Protein AF-J3CID3-F1 (afdb_monomer_lite)

Radius of gyration: 15.88 Å; chains: 1; bounding box: 40×32×48 Å

pLDDT: mean 86.71, std 10.63, range [39.69, 96.75]

Secondary structure (DSSP, 8-state):
-PPPPPEEEEHHHHHHHHHTT--EEEEEEEEEETTEEEEEEEEEEEE--EES--B-TTT-EE-GGG-BTTB--SEEE--BPSSTTTT-SEEEETTTTEEEE-HHHHHHHTTSTT-----GGGG--

Structure (mmCIF, N/CA/C/O backbone):
data_AF-J3CID3-F1
#
_entry.id   AF-J3CID3-F1
#
loop_
_atom_site.group_PDB
_atom_site.id
_atom_site.type_symbol
_atom_site.label_atom_id
_atom_site.label_alt_id
_atom_site.label_comp_id
_atom_site.label_asym_id
_atom_site.label_entity_id
_atom_site.label_seq_id
_atom_site.pdbx_PDB_ins_code
_atom_site.Cartn_x
_atom_site.Cartn_y
_atom_site.Cartn_z
_atom_site.occupancy
_atom_site.B_iso_or_equiv
_atom_site.auth_seq_id
_atom_site.auth_comp_id
_atom_site.auth_asym_id
_atom_site.auth_atom_id
_atom_site.pdbx_PDB_model_num
ATOM 1 N N . MET A 1 1 ? 13.745 -17.068 3.808 1.00 45.53 1 MET A N 1
ATOM 2 C CA . MET A 1 1 ? 12.348 -16.758 3.449 1.00 45.53 1 MET A CA 1
ATOM 3 C C . MET A 1 1 ? 12.101 -15.340 3.941 1.00 45.53 1 MET A C 1
ATOM 5 O O . MET A 1 1 ? 12.079 -15.158 5.150 1.00 45.53 1 MET A O 1
ATOM 9 N N . MET A 1 2 ? 12.098 -14.332 3.060 1.00 52.50 2 MET A N 1
ATOM 10 C CA . MET A 1 2 ? 11.763 -12.965 3.483 1.00 52.50 2 MET A CA 1
ATOM 11 C C . MET A 1 2 ? 10.257 -12.901 3.706 1.00 52.50 2 MET A C 1
ATOM 13 O O . MET A 1 2 ? 9.480 -13.271 2.831 1.00 52.50 2 MET A O 1
ATOM 17 N N . THR A 1 3 ? 9.854 -12.502 4.904 1.00 59.88 3 THR A N 1
ATOM 18 C CA . THR A 1 3 ? 8.468 -12.153 5.200 1.00 59.88 3 THR A CA 1
ATOM 19 C C . THR A 1 3 ? 8.167 -10.819 4.536 1.00 59.88 3 THR A C 1
ATOM 21 O O . THR A 1 3 ? 8.862 -9.839 4.807 1.00 59.88 3 THR A O 1
ATOM 24 N N . VAL A 1 4 ? 7.143 -10.781 3.685 1.00 64.38 4 VAL A N 1
ATOM 25 C CA . VAL A 1 4 ? 6.569 -9.524 3.191 1.00 64.38 4 VAL A CA 1
ATOM 26 C C . VAL A 1 4 ? 6.181 -8.690 4.418 1.00 64.38 4 VAL A C 1
ATOM 28 O O . VAL A 1 4 ? 5.551 -9.234 5.331 1.00 64.38 4 VAL A O 1
ATOM 31 N N . PRO A 1 5 ? 6.609 -7.421 4.518 1.00 76.50 5 PRO A N 1
ATOM 32 C CA . PRO A 1 5 ? 6.288 -6.607 5.679 1.00 76.50 5 PRO A CA 1
ATOM 33 C C . PRO A 1 5 ? 4.781 -6.349 5.731 1.00 76.50 5 PRO A C 1
ATOM 35 O O . PRO A 1 5 ? 4.176 -5.975 4.727 1.00 76.50 5 PRO A O 1
ATOM 38 N N . PHE A 1 6 ? 4.193 -6.505 6.916 1.00 86.44 6 PHE A N 1
ATOM 39 C CA . PHE A 1 6 ? 2.842 -6.023 7.176 1.00 86.44 6 PHE A CA 1
ATOM 40 C C . PHE A 1 6 ? 2.893 -4.580 7.680 1.00 86.44 6 PHE A C 1
ATOM 42 O O . PHE A 1 6 ? 3.845 -4.165 8.348 1.00 86.44 6 PHE A O 1
ATOM 49 N N . TYR A 1 7 ? 1.842 -3.819 7.397 1.00 90.06 7 TYR A N 1
ATOM 50 C CA . TYR A 1 7 ? 1.719 -2.425 7.814 1.00 90.06 7 TYR A CA 1
ATOM 51 C C . TYR A 1 7 ? 0.602 -2.286 8.837 1.00 90.06 7 TYR A C 1
ATOM 53 O O . TYR A 1 7 ? -0.484 -2.819 8.649 1.00 90.06 7 TYR A O 1
ATOM 61 N N . VAL A 1 8 ? 0.836 -1.553 9.925 1.00 92.19 8 VAL A N 1
ATOM 62 C CA . VAL A 1 8 ? -0.245 -1.234 10.864 1.00 92.19 8 VAL A CA 1
ATOM 63 C C . VAL A 1 8 ? -1.028 -0.049 10.317 1.00 92.19 8 VAL A C 1
ATOM 65 O O . VAL A 1 8 ? -0.479 1.041 10.157 1.00 92.19 8 VAL A O 1
ATOM 68 N N . VAL A 1 9 ? -2.312 -0.255 10.048 1.00 93.38 9 VAL A N 1
ATOM 69 C CA . VAL A 1 9 ? -3.208 0.763 9.492 1.00 93.38 9 VAL A CA 1
ATOM 70 C C . VAL A 1 9 ? -4.460 0.920 10.347 1.00 93.38 9 VAL A C 1
ATOM 72 O O . VAL A 1 9 ? -4.858 0.009 11.073 1.00 93.38 9 VAL A O 1
ATOM 75 N N . SER A 1 10 ? -5.078 2.098 10.277 1.00 94.38 10 SER A N 1
ATOM 76 C CA . SER A 1 10 ? -6.352 2.357 10.954 1.00 94.38 10 SER A CA 1
ATOM 77 C C . SER A 1 10 ? -7.526 1.732 10.201 1.00 94.38 10 SER A C 1
ATOM 79 O O . SER A 1 10 ? -7.458 1.521 8.990 1.00 94.38 10 SER A O 1
ATOM 81 N N . ARG A 1 11 ? -8.647 1.536 10.895 1.00 94.69 11 ARG A N 1
ATOM 82 C CA . ARG A 1 11 ? -9.915 1.101 10.299 1.00 94.69 11 ARG A CA 1
ATOM 83 C C . ARG A 1 11 ? -10.339 1.939 9.088 1.00 94.69 11 ARG A C 1
ATOM 85 O O . ARG A 1 11 ? -10.688 1.380 8.057 1.00 94.69 11 ARG A O 1
ATOM 92 N N . ARG A 1 12 ? -10.241 3.271 9.180 1.00 94.62 12 ARG A N 1
ATOM 93 C CA . ARG A 1 12 ? -10.602 4.189 8.081 1.00 94.62 12 ARG A CA 1
ATOM 94 C C . ARG A 1 12 ? -9.748 3.982 6.830 1.00 94.62 12 ARG A C 1
ATOM 96 O O . ARG A 1 12 ? -10.228 4.179 5.722 1.00 94.62 12 ARG A O 1
ATOM 103 N N . PHE A 1 13 ? -8.485 3.598 7.011 1.00 95.94 13 PHE A N 1
ATOM 104 C CA . PHE A 1 13 ? -7.596 3.262 5.901 1.00 95.94 13 PHE A CA 1
ATOM 105 C C . PHE A 1 13 ? -8.049 1.960 5.226 1.00 95.94 13 PHE A C 1
ATOM 107 O O . PHE A 1 13 ? -8.127 1.899 4.006 1.00 95.94 13 PHE A O 1
ATOM 114 N N . VAL A 1 14 ? -8.410 0.941 6.016 1.00 95.50 14 VAL A N 1
ATOM 115 C CA . VAL A 1 14 ? -8.941 -0.337 5.508 1.00 95.50 14 VAL A CA 1
ATOM 116 C C . VAL A 1 14 ? -10.242 -0.140 4.734 1.00 95.50 14 VAL A C 1
ATOM 118 O O . VAL A 1 14 ? -10.382 -0.676 3.642 1.00 95.50 14 VAL A O 1
ATOM 121 N N . GLU A 1 15 ? -11.177 0.647 5.263 1.00 95.81 15 GLU A N 1
ATOM 122 C CA . GLU A 1 15 ? -12.463 0.923 4.605 1.00 95.81 15 GLU A CA 1
ATOM 123 C C . GLU A 1 15 ? -12.275 1.535 3.208 1.00 95.81 15 GLU A C 1
ATOM 125 O O . GLU A 1 15 ? -12.983 1.168 2.272 1.00 95.81 15 GLU A O 1
ATOM 130 N N . LEU A 1 16 ? -11.272 2.401 3.055 1.00 96.19 16 LEU A N 1
ATOM 131 C CA . LEU A 1 16 ? -10.907 3.011 1.780 1.00 96.19 16 LEU A CA 1
ATOM 132 C C . LEU A 1 16 ? -10.257 1.991 0.829 1.00 96.19 16 LEU A C 1
ATOM 134 O O . LEU A 1 16 ? -10.623 1.911 -0.339 1.00 96.19 16 LEU A O 1
ATOM 138 N N . LEU A 1 17 ? -9.358 1.133 1.316 1.00 96.75 17 LEU A N 1
ATOM 139 C CA . LEU A 1 17 ? -8.817 0.046 0.489 1.00 96.75 17 LEU A CA 1
ATOM 140 C C . LEU A 1 17 ? -9.920 -0.901 -0.014 1.00 96.75 17 LEU A C 1
ATOM 142 O O . LEU A 1 17 ? -9.914 -1.303 -1.179 1.00 96.75 17 LEU A O 1
ATOM 146 N N . VAL A 1 18 ? -10.898 -1.216 0.839 1.00 96.19 18 VAL A N 1
ATOM 147 C CA . VAL A 1 18 ? -12.054 -2.048 0.479 1.00 96.19 18 VAL A CA 1
ATOM 148 C C . VAL A 1 18 ? -12.925 -1.366 -0.579 1.00 96.19 18 VAL A C 1
ATOM 150 O O . VAL A 1 18 ? -13.332 -2.033 -1.528 1.00 96.19 18 VAL A O 1
ATOM 153 N N . SER A 1 19 ? -13.179 -0.054 -0.484 1.00 96.75 19 SER A N 1
ATOM 154 C CA . SER A 1 19 ? -13.982 0.661 -1.493 1.00 96.75 19 SER A CA 1
ATOM 155 C C . SER A 1 19 ? -13.322 0.703 -2.873 1.00 96.75 19 SER A C 1
ATOM 157 O O . SER A 1 19 ? -14.018 0.786 -3.883 1.00 96.75 19 SER A O 1
ATOM 159 N N . HIS A 1 20 ? -11.992 0.601 -2.921 1.00 96.62 20 HIS A N 1
ATOM 160 C CA . HIS A 1 20 ? -11.205 0.503 -4.155 1.00 96.62 20 HIS A CA 1
ATOM 161 C C . HIS A 1 20 ? -11.019 -0.937 -4.660 1.00 96.62 20 HIS A C 1
ATOM 163 O O . HIS A 1 20 ? -10.322 -1.145 -5.649 1.00 96.62 20 HIS A O 1
ATOM 169 N N . ASN A 1 21 ? -11.648 -1.936 -4.026 1.00 95.00 21 ASN A N 1
ATOM 170 C CA . ASN A 1 21 ? -11.471 -3.363 -4.333 1.00 95.00 21 ASN A CA 1
ATOM 171 C C . ASN A 1 21 ? -9.994 -3.800 -4.300 1.00 95.00 21 ASN A C 1
ATOM 173 O O . ASN A 1 21 ? -9.534 -4.553 -5.159 1.00 95.00 21 ASN A O 1
ATOM 177 N N . CYS A 1 22 ? -9.234 -3.300 -3.323 1.00 95.62 22 CYS A N 1
ATOM 178 C CA . CYS A 1 22 ? -7.836 -3.678 -3.155 1.00 95.62 22 CYS A CA 1
ATOM 179 C C . CYS A 1 22 ? -7.699 -5.142 -2.721 1.00 95.62 22 CYS A C 1
ATOM 181 O O . CYS A 1 22 ? -8.353 -5.571 -1.766 1.00 95.62 22 CYS A O 1
ATOM 183 N N . ASP A 1 23 ? -6.794 -5.873 -3.375 1.00 91.31 23 ASP A N 1
ATOM 184 C CA . ASP A 1 23 ? -6.449 -7.251 -3.018 1.00 91.31 23 ASP A CA 1
ATOM 185 C C . ASP A 1 23 ? -5.451 -7.274 -1.848 1.00 91.31 23 ASP A C 1
ATOM 187 O O . ASP A 1 23 ? -4.225 -7.246 -2.010 1.00 91.31 23 ASP A O 1
ATOM 191 N N . CYS A 1 24 ? -6.011 -7.236 -0.641 1.00 95.06 24 CYS A N 1
ATOM 192 C CA . CYS A 1 24 ? -5.282 -7.142 0.615 1.00 95.06 24 CYS A CA 1
ATOM 193 C C . CYS A 1 24 ? -5.883 -8.086 1.659 1.00 95.06 24 CYS A C 1
ATOM 195 O O . CYS A 1 24 ? -7.094 -8.309 1.700 1.00 95.06 24 CYS A O 1
ATOM 197 N N . GLU A 1 25 ? -5.044 -8.559 2.574 1.00 95.38 25 GLU A N 1
ATOM 198 C CA . GLU A 1 25 ? -5.479 -9.215 3.804 1.00 95.38 25 GLU A CA 1
ATOM 199 C C . GLU A 1 25 ? -5.405 -8.229 4.980 1.00 95.38 25 GLU A C 1
ATOM 201 O O . GLU A 1 25 ? -4.453 -7.453 5.116 1.00 95.38 25 GLU A O 1
ATOM 206 N N . TYR A 1 26 ? -6.426 -8.271 5.841 1.00 94.56 26 TYR A N 1
ATOM 207 C CA . TYR A 1 26 ? -6.574 -7.388 6.996 1.00 94.56 26 TYR A CA 1
ATOM 208 C C . TYR A 1 26 ? -6.714 -8.219 8.272 1.00 94.56 26 TYR A C 1
ATOM 210 O O . TYR A 1 26 ? -7.777 -8.770 8.560 1.00 94.56 26 TYR A O 1
ATOM 218 N N . LEU A 1 27 ? -5.648 -8.295 9.063 1.00 93.56 27 LEU A N 1
ATOM 219 C CA . LEU A 1 27 ? -5.653 -9.019 10.331 1.00 93.56 27 LEU A CA 1
ATOM 220 C C . LEU A 1 27 ? -5.972 -8.038 11.469 1.00 93.56 27 LEU A C 1
ATOM 222 O O . LEU A 1 27 ? -5.188 -7.113 11.697 1.00 93.56 27 LEU A O 1
ATOM 226 N N . PRO A 1 28 ? -7.104 -8.181 12.183 1.00 93.25 28 PRO A N 1
ATOM 227 C CA . PRO A 1 28 ? -7.465 -7.261 13.254 1.00 93.25 28 PRO A CA 1
ATOM 228 C C . PRO A 1 28 ? -6.452 -7.340 14.398 1.00 93.25 28 PRO A C 1
ATOM 230 O O . PRO A 1 28 ? -6.068 -8.426 14.834 1.00 93.25 28 PRO A O 1
ATOM 233 N N . LEU A 1 29 ? -6.038 -6.178 14.898 1.00 90.88 29 LEU A N 1
ATOM 234 C CA . LEU A 1 29 ? -5.092 -6.057 16.000 1.00 90.88 29 LEU A CA 1
ATOM 235 C C . LEU A 1 29 ? -5.785 -5.524 17.251 1.00 90.88 29 LEU A C 1
ATOM 237 O O . LEU A 1 29 ? -6.604 -4.605 17.196 1.00 90.88 29 LEU A O 1
ATOM 241 N N . GLU A 1 30 ? -5.383 -6.050 18.405 1.00 91.94 30 GLU A N 1
ATOM 242 C CA . GLU A 1 30 ? -5.676 -5.425 19.688 1.00 91.94 30 GLU A CA 1
ATOM 243 C C . GLU A 1 30 ? -4.573 -4.411 20.010 1.00 91.94 30 GLU A C 1
ATOM 245 O O . GLU A 1 30 ? -3.467 -4.766 20.421 1.00 91.94 30 GLU A O 1
ATOM 250 N N . ALA A 1 31 ? -4.859 -3.127 19.795 1.00 86.00 31 ALA A N 1
ATOM 251 C CA . ALA A 1 31 ? -3.924 -2.054 20.109 1.00 86.00 31 ALA A CA 1
ATOM 252 C C . ALA A 1 31 ? -4.200 -1.490 21.508 1.00 86.00 31 ALA A C 1
ATOM 254 O O . ALA A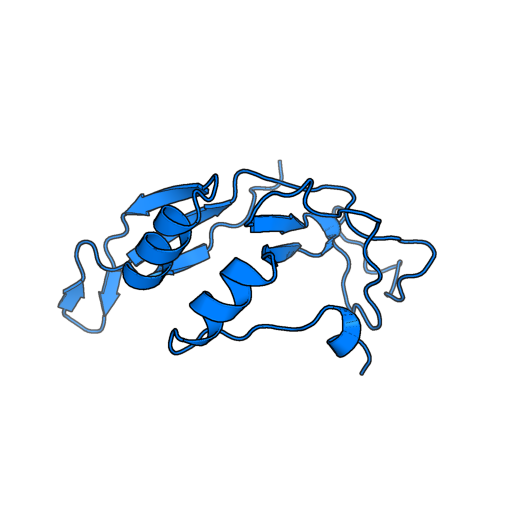 1 31 ? -5.328 -1.119 21.831 1.00 86.00 31 ALA A O 1
ATOM 255 N N . THR A 1 32 ? -3.159 -1.353 22.331 1.00 89.12 32 THR A N 1
ATOM 256 C CA . THR A 1 32 ? -3.251 -0.647 23.616 1.00 89.12 32 THR A CA 1
ATOM 257 C C . THR A 1 32 ? -2.561 0.705 23.513 1.00 89.12 32 THR A C 1
ATOM 259 O O . THR A 1 32 ? -1.359 0.780 23.266 1.00 89.12 32 THR A O 1
ATOM 262 N N . TYR A 1 33 ? -3.303 1.787 23.759 1.00 84.81 33 TYR A N 1
ATOM 263 C CA . TYR A 1 33 ? -2.746 3.134 23.850 1.00 84.81 33 TYR A CA 1
ATOM 264 C C . TYR A 1 33 ? -2.873 3.673 25.274 1.00 84.81 33 TYR A C 1
ATOM 266 O O . TYR A 1 33 ? -3.973 3.890 25.796 1.00 84.81 33 TYR A O 1
ATOM 274 N N . LYS A 1 34 ? -1.723 3.913 25.913 1.00 88.56 34 LYS A N 1
ATOM 275 C CA . LYS A 1 34 ? -1.596 4.272 27.335 1.00 88.56 34 LYS A CA 1
ATOM 276 C C . LYS A 1 34 ? -2.231 3.214 28.249 1.00 88.56 34 LYS A C 1
ATOM 278 O O . LYS A 1 34 ? -1.543 2.311 28.700 1.00 88.56 34 LYS A O 1
ATOM 283 N N . ARG A 1 35 ? -3.528 3.336 28.542 1.00 91.38 35 ARG A N 1
ATOM 284 C CA . ARG A 1 35 ? -4.308 2.420 29.401 1.00 91.38 35 ARG A CA 1
ATOM 285 C C . ARG A 1 35 ? -5.673 2.063 28.801 1.00 91.38 35 ARG A C 1
ATOM 287 O O . ARG A 1 35 ? -6.547 1.588 29.515 1.00 91.38 35 ARG A O 1
ATOM 294 N N . LYS A 1 36 ? -5.887 2.365 27.518 1.00 89.50 36 LYS A N 1
ATOM 295 C CA . LYS A 1 36 ? -7.121 2.052 26.795 1.00 89.50 36 LYS A CA 1
ATOM 296 C C . LYS A 1 36 ? -6.821 1.021 25.718 1.00 89.50 36 LYS A C 1
ATOM 298 O O . LYS A 1 36 ? -5.883 1.211 24.945 1.00 89.50 36 LYS A O 1
ATOM 303 N N . VAL A 1 37 ? -7.631 -0.030 25.679 1.00 88.19 37 VAL A N 1
ATOM 304 C CA . VAL A 1 37 ? -7.643 -1.004 24.587 1.00 88.19 37 VAL A CA 1
ATOM 305 C C . VAL A 1 37 ? -8.531 -0.452 23.473 1.00 88.19 37 VAL A C 1
ATOM 307 O O . VAL A 1 37 ? -9.642 0.009 23.735 1.00 88.19 37 VAL A O 1
ATOM 310 N N . LEU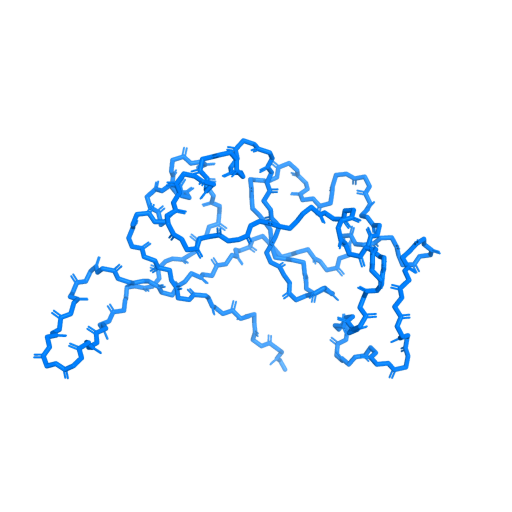 A 1 38 ? -8.018 -0.450 22.248 1.00 85.75 38 LEU A N 1
ATOM 311 C CA . LEU A 1 38 ? -8.676 0.056 21.046 1.00 85.75 38 LEU A CA 1
ATOM 312 C C . LEU A 1 38 ? -9.037 -1.138 20.154 1.00 85.75 38 LEU A C 1
ATOM 314 O O . LEU A 1 38 ? -8.311 -1.483 19.223 1.00 85.75 38 LEU A O 1
ATOM 318 N N . LEU A 1 39 ? -10.138 -1.809 20.496 1.00 86.56 39 LEU A N 1
ATOM 319 C CA . LEU A 1 39 ? -10.617 -2.996 19.785 1.00 86.56 39 LEU A CA 1
ATOM 320 C C . LEU A 1 39 ? -11.191 -2.621 18.416 1.00 86.56 39 LEU A C 1
ATOM 322 O O . LEU A 1 39 ? -12.084 -1.784 18.331 1.00 86.56 39 LEU A O 1
ATOM 326 N N . GLY A 1 40 ? -10.711 -3.278 17.357 1.00 86.50 40 GLY A N 1
ATOM 327 C CA . GLY A 1 40 ? -11.238 -3.109 15.996 1.00 86.50 40 GLY A CA 1
ATOM 328 C C . GLY A 1 40 ? -10.842 -1.801 15.303 1.00 86.50 40 GLY A C 1
ATOM 329 O O . GLY A 1 40 ? -11.385 -1.483 14.248 1.00 86.50 40 GLY A O 1
ATOM 330 N N . GLU A 1 41 ? -9.904 -1.046 15.880 1.00 92.00 41 GLU A N 1
ATOM 331 C CA . GLU A 1 41 ? -9.454 0.242 15.338 1.00 92.00 41 GLU A CA 1
ATOM 332 C C . GLU A 1 41 ? -8.211 0.120 14.447 1.00 92.00 41 GLU A C 1
ATOM 334 O O . GLU A 1 41 ? -7.966 0.990 13.610 1.00 92.00 41 GLU A O 1
ATOM 339 N N . PHE A 1 42 ? -7.431 -0.954 14.609 1.00 94.31 42 PHE A N 1
ATOM 340 C CA . PHE A 1 42 ? -6.168 -1.163 13.905 1.00 94.31 42 PHE A CA 1
ATOM 341 C C . PHE A 1 42 ? -6.076 -2.559 13.305 1.00 94.31 42 PHE A C 1
ATOM 343 O O . PHE A 1 42 ? -6.577 -3.532 13.868 1.00 94.31 42 PHE A O 1
ATOM 350 N N . PHE A 1 43 ? -5.396 -2.641 12.167 1.00 95.06 43 PHE A N 1
ATOM 351 C CA . PHE A 1 43 ? -5.222 -3.861 11.391 1.00 95.06 43 PHE A CA 1
ATOM 352 C C . PHE A 1 43 ? -3.766 -3.986 10.949 1.00 95.06 43 PHE A C 1
ATOM 354 O O . PHE A 1 43 ? -3.131 -2.984 10.621 1.00 95.06 43 PHE A O 1
ATOM 361 N N . ALA A 1 44 ? -3.249 -5.211 10.918 1.00 94.06 44 ALA A N 1
ATOM 362 C CA . ALA A 1 44 ? -2.080 -5.544 10.122 1.00 94.06 44 ALA A CA 1
ATOM 363 C C . ALA A 1 44 ? -2.548 -5.766 8.679 1.00 94.06 44 ALA A C 1
ATOM 365 O O . ALA A 1 44 ? -3.331 -6.672 8.399 1.00 94.06 44 ALA A O 1
ATOM 366 N N . LEU A 1 45 ? -2.098 -4.883 7.794 1.00 95.25 45 LEU A N 1
ATOM 367 C CA . LEU A 1 45 ? -2.336 -4.891 6.361 1.00 95.25 45 LEU A CA 1
ATOM 368 C C . LEU A 1 45 ? -1.234 -5.686 5.663 1.00 95.25 45 LEU A C 1
ATOM 370 O O . LEU A 1 45 ? -0.064 -5.303 5.740 1.00 95.25 45 LEU A O 1
ATOM 374 N N . ASN A 1 46 ? -1.632 -6.719 4.927 1.00 93.75 46 ASN A N 1
ATOM 375 C CA . ASN A 1 46 ? -0.789 -7.414 3.961 1.00 93.75 46 ASN A CA 1
ATOM 376 C C . ASN A 1 46 ? -1.298 -7.101 2.552 1.00 93.75 46 ASN A C 1
ATOM 378 O O . ASN A 1 46 ? -2.438 -7.418 2.217 1.00 93.75 46 ASN A O 1
ATOM 382 N N . VAL A 1 47 ? -0.457 -6.485 1.723 1.00 93.62 47 VAL A N 1
ATOM 383 C CA . VAL A 1 47 ? -0.754 -6.299 0.296 1.00 93.62 47 VAL A CA 1
ATOM 384 C C . VAL A 1 47 ? -0.420 -7.599 -0.427 1.00 93.62 47 VAL A C 1
ATOM 386 O O . VAL A 1 47 ? 0.706 -8.086 -0.310 1.00 93.62 47 VAL A O 1
ATOM 389 N N . LEU A 1 48 ? -1.391 -8.174 -1.140 1.00 92.06 48 LEU A N 1
ATOM 390 C CA . LEU A 1 48 ? -1.229 -9.489 -1.770 1.00 92.06 48 LEU A CA 1
ATOM 391 C C . LEU A 1 48 ? -0.616 -9.391 -3.167 1.00 92.06 48 LEU A C 1
ATOM 393 O O . LEU A 1 48 ? 0.118 -10.291 -3.580 1.00 92.06 48 LEU A O 1
ATOM 397 N N . ASN A 1 49 ? -0.848 -8.276 -3.863 1.00 93.06 49 ASN A N 1
ATOM 398 C CA . ASN A 1 49 ? -0.189 -8.006 -5.132 1.00 93.06 49 ASN A CA 1
ATOM 399 C C . ASN A 1 49 ? 1.271 -7.574 -4.909 1.00 93.06 49 ASN A C 1
ATOM 401 O O . ASN A 1 49 ? 1.540 -6.433 -4.523 1.00 93.06 49 ASN A O 1
ATOM 405 N N . ILE A 1 50 ? 2.211 -8.497 -5.116 1.00 91.44 50 ILE A N 1
ATOM 406 C CA . ILE A 1 50 ? 3.645 -8.288 -4.889 1.00 91.44 50 ILE A CA 1
ATOM 407 C C . ILE A 1 50 ? 4.373 -8.255 -6.229 1.00 91.44 50 ILE A C 1
ATOM 409 O O . ILE A 1 50 ? 4.502 -9.277 -6.905 1.00 91.44 50 ILE A O 1
ATOM 413 N N . GLU A 1 51 ? 4.925 -7.093 -6.558 1.00 91.81 51 GLU A N 1
ATOM 414 C CA . GLU A 1 51 ? 5.670 -6.861 -7.788 1.00 91.81 51 GLU A CA 1
ATOM 415 C C . GLU A 1 51 ? 7.170 -6.926 -7.512 1.00 91.81 51 GLU A C 1
ATOM 417 O O . GLU A 1 51 ? 7.746 -6.101 -6.796 1.00 91.81 51 GLU A O 1
ATOM 422 N N . LYS A 1 52 ? 7.815 -7.936 -8.098 1.00 88.12 52 LYS A N 1
ATOM 423 C CA . LYS A 1 52 ? 9.254 -8.192 -7.922 1.00 88.12 52 LYS A CA 1
ATOM 424 C C . LYS A 1 52 ? 10.136 -7.414 -8.890 1.00 88.12 52 LYS A C 1
ATOM 426 O O . LYS A 1 52 ? 11.355 -7.449 -8.764 1.00 88.12 52 LYS A O 1
ATOM 431 N N . SER A 1 53 ? 9.532 -6.816 -9.914 1.00 88.38 53 SER A N 1
ATOM 432 C CA . SER A 1 53 ? 10.251 -6.152 -10.998 1.00 88.38 53 SER A CA 1
ATOM 433 C C . SER A 1 53 ? 9.406 -5.036 -11.617 1.00 88.38 53 SER A C 1
ATOM 435 O O . SER A 1 53 ? 9.061 -5.083 -12.800 1.00 88.38 53 SER A O 1
ATOM 437 N N . ALA A 1 54 ? 9.073 -4.051 -10.790 1.00 90.12 54 ALA A N 1
ATOM 438 C CA . ALA A 1 54 ? 8.344 -2.834 -11.126 1.00 90.12 54 ALA A CA 1
ATOM 439 C C . ALA A 1 54 ? 9.270 -1.673 -11.539 1.00 90.12 54 ALA A C 1
ATOM 441 O O . ALA A 1 54 ? 8.844 -0.773 -12.261 1.00 90.12 54 ALA A O 1
ATOM 442 N N . ALA A 1 55 ? 10.530 -1.678 -11.106 1.00 89.12 55 ALA A N 1
ATOM 443 C CA . ALA A 1 55 ? 11.523 -0.664 -11.409 1.00 89.12 55 ALA A CA 1
ATOM 444 C C . ALA A 1 55 ? 12.279 -0.982 -12.703 1.00 89.12 55 ALA A C 1
ATOM 446 O O . ALA A 1 55 ? 12.637 -2.123 -13.008 1.00 89.12 55 ALA A O 1
ATOM 447 N N . ASP A 1 56 ? 12.555 0.068 -13.461 1.00 90.56 56 ASP A N 1
ATOM 448 C CA . ASP A 1 56 ? 13.517 0.061 -14.547 1.00 90.56 56 ASP A CA 1
ATOM 449 C C . ASP A 1 56 ? 14.911 0.320 -13.956 1.00 90.56 56 ASP A C 1
ATOM 451 O O . ASP A 1 56 ? 15.295 1.459 -13.672 1.00 90.56 56 ASP A O 1
ATOM 455 N N . LEU A 1 57 ? 15.656 -0.759 -13.716 1.00 86.38 57 LEU A N 1
ATOM 456 C CA . LEU A 1 57 ? 16.975 -0.721 -13.073 1.00 86.38 57 LEU A CA 1
ATOM 457 C C . LEU A 1 57 ? 18.073 -0.096 -13.947 1.00 86.38 57 LEU A C 1
ATOM 459 O O . LEU A 1 57 ? 19.140 0.249 -13.425 1.00 86.38 57 LEU A O 1
ATOM 463 N N . ASP A 1 58 ? 17.833 0.030 -15.253 1.00 87.69 58 ASP A N 1
ATOM 464 C CA . ASP A 1 58 ? 18.772 0.647 -16.190 1.00 87.69 58 ASP A CA 1
ATOM 465 C C . ASP A 1 58 ? 18.644 2.174 -16.172 1.00 87.69 58 ASP A C 1
ATOM 467 O O . ASP A 1 58 ? 19.633 2.882 -16.370 1.00 87.69 58 ASP A O 1
ATOM 471 N N . HIS A 1 59 ? 17.451 2.688 -15.861 1.00 89.19 59 HIS A N 1
ATOM 472 C CA . HIS A 1 59 ? 17.171 4.125 -15.807 1.00 89.19 59 HIS A CA 1
ATOM 473 C C . HIS A 1 59 ? 17.020 4.695 -14.382 1.00 89.19 59 HIS A C 1
ATOM 475 O O . HIS A 1 59 ? 16.962 5.923 -14.217 1.00 89.19 59 HIS A O 1
ATOM 481 N N . SER A 1 60 ? 16.975 3.830 -13.364 1.00 87.62 60 SER A N 1
ATOM 482 C CA . SER A 1 60 ? 16.979 4.192 -11.939 1.00 87.62 60 SER A CA 1
ATOM 483 C C . SER A 1 60 ? 18.398 4.433 -11.407 1.00 87.62 60 SER A C 1
ATOM 485 O O . SER A 1 60 ? 19.358 3.804 -11.847 1.00 87.62 60 SER A O 1
ATOM 487 N N . ILE A 1 61 ? 18.531 5.335 -10.431 1.00 87.00 61 ILE A N 1
ATOM 488 C CA . ILE A 1 61 ? 19.799 5.689 -9.779 1.00 87.00 61 ILE A CA 1
ATOM 489 C C . ILE A 1 61 ? 19.707 5.302 -8.303 1.00 87.00 61 ILE A C 1
ATOM 491 O O . ILE A 1 61 ? 18.850 5.800 -7.572 1.00 87.00 61 ILE A O 1
ATOM 495 N N . PHE A 1 62 ? 20.576 4.385 -7.889 1.00 85.50 62 PHE A N 1
ATOM 496 C CA . PHE A 1 62 ? 20.699 3.872 -6.525 1.00 85.50 62 PHE A CA 1
ATOM 497 C C . PHE A 1 62 ? 22.093 3.254 -6.338 1.00 85.50 62 PHE A C 1
ATOM 499 O O . PHE A 1 62 ? 22.724 2.830 -7.316 1.00 85.50 62 PHE A O 1
ATOM 506 N N . ASP A 1 63 ? 22.586 3.157 -5.100 1.00 82.94 63 ASP A N 1
ATOM 507 C CA . ASP A 1 63 ? 23.855 2.466 -4.849 1.00 82.94 63 ASP A CA 1
ATOM 508 C C . ASP A 1 63 ? 23.661 0.948 -4.979 1.00 82.94 63 ASP A C 1
ATOM 510 O O . ASP A 1 63 ? 23.193 0.261 -4.069 1.00 82.94 63 ASP A O 1
ATOM 514 N N . ARG A 1 64 ? 24.070 0.399 -6.127 1.00 79.62 64 ARG A N 1
ATOM 515 C CA . ARG A 1 64 ? 24.000 -1.041 -6.420 1.00 79.62 64 ARG A CA 1
ATOM 516 C C . ARG A 1 64 ? 24.773 -1.902 -5.415 1.00 79.62 64 ARG A C 1
ATOM 518 O O . ARG A 1 64 ? 24.454 -3.079 -5.273 1.00 79.62 64 ARG A O 1
ATOM 525 N N . ARG A 1 65 ? 25.768 -1.351 -4.705 1.00 76.94 65 ARG A N 1
ATOM 526 C CA . ARG A 1 65 ? 26.509 -2.075 -3.651 1.00 76.94 65 ARG A CA 1
ATOM 527 C C . ARG A 1 65 ? 25.675 -2.266 -2.386 1.00 76.94 65 ARG A C 1
ATOM 529 O O . ARG A 1 65 ? 26.003 -3.129 -1.580 1.00 76.94 65 ARG A O 1
ATOM 536 N N . LEU A 1 66 ? 24.621 -1.470 -2.219 1.00 74.44 66 LEU A N 1
ATOM 537 C CA . LEU A 1 66 ? 23.688 -1.533 -1.096 1.00 74.44 66 LEU A CA 1
ATOM 538 C C . LEU A 1 66 ? 22.416 -2.323 -1.431 1.00 74.44 66 LEU A C 1
ATOM 540 O O . LEU A 1 66 ? 21.466 -2.306 -0.649 1.00 74.44 66 LEU A O 1
ATOM 544 N N . LEU A 1 67 ? 22.403 -3.031 -2.568 1.00 75.12 67 LEU A N 1
ATOM 545 C CA 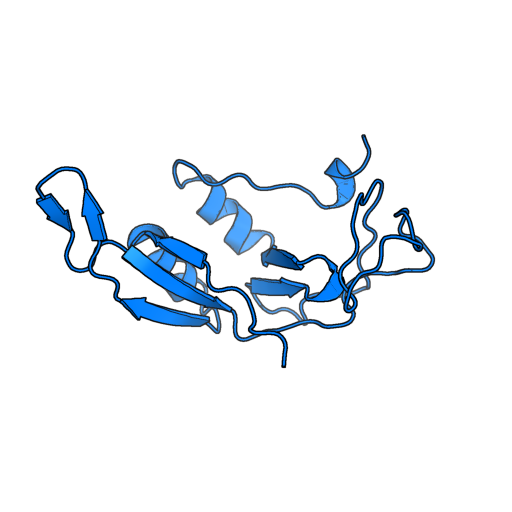. LEU A 1 67 ? 21.346 -3.976 -2.905 1.00 75.12 67 LEU A CA 1
ATOM 546 C C . LEU A 1 67 ? 21.441 -5.192 -1.973 1.00 75.12 67 LEU A C 1
ATOM 548 O O . LEU A 1 67 ? 22.204 -6.129 -2.210 1.00 75.12 67 LEU A O 1
ATOM 552 N N . GLU A 1 68 ? 20.664 -5.175 -0.894 1.00 67.94 68 GLU A N 1
ATOM 553 C CA . GLU A 1 68 ? 20.638 -6.243 0.104 1.00 67.94 68 GLU A CA 1
ATOM 554 C C . GLU A 1 68 ? 19.353 -7.057 -0.066 1.00 67.94 68 GLU A C 1
ATOM 556 O O . GLU A 1 68 ? 18.258 -6.504 -0.040 1.00 67.94 68 GLU A O 1
ATOM 561 N N . PHE A 1 69 ? 19.466 -8.371 -0.274 1.00 71.12 69 PHE A N 1
ATOM 562 C CA . PHE A 1 69 ? 18.318 -9.269 -0.492 1.00 71.12 69 PHE A CA 1
ATOM 563 C C . PHE A 1 69 ? 17.365 -8.856 -1.633 1.00 71.12 69 PHE A C 1
ATOM 565 O O . PHE A 1 69 ? 16.206 -9.249 -1.635 1.00 71.12 69 PHE A O 1
ATOM 572 N N . GLY A 1 70 ? 17.845 -8.093 -2.618 1.00 70.00 70 GLY A N 1
ATOM 573 C CA . GLY A 1 70 ? 17.013 -7.590 -3.716 1.00 70.00 70 GLY A CA 1
ATOM 574 C C . GLY A 1 70 ? 16.280 -6.284 -3.407 1.00 70.00 70 GLY A C 1
ATOM 575 O O . GLY A 1 70 ? 15.541 -5.822 -4.262 1.00 70.00 70 GLY A O 1
ATOM 576 N N . LEU A 1 71 ? 16.510 -5.667 -2.243 1.00 76.81 71 LEU A N 1
ATOM 577 C CA . LEU A 1 71 ? 15.988 -4.348 -1.880 1.00 76.81 71 LEU A CA 1
ATOM 578 C C . LEU A 1 71 ? 16.983 -3.243 -2.252 1.00 76.81 71 LEU A C 1
ATOM 580 O O . LEU A 1 71 ? 18.118 -3.225 -1.772 1.00 76.81 71 LEU A O 1
ATOM 584 N N . MET A 1 72 ? 16.536 -2.291 -3.063 1.00 81.06 72 MET A N 1
ATOM 585 C CA . MET A 1 72 ? 17.220 -1.045 -3.372 1.00 81.06 72 MET A CA 1
ATOM 586 C C . MET A 1 72 ? 17.272 -0.156 -2.128 1.00 81.06 72 MET A C 1
ATOM 588 O O . MET A 1 72 ? 16.255 0.127 -1.489 1.00 81.06 72 MET A O 1
ATOM 592 N N . ARG A 1 73 ? 18.477 0.314 -1.802 1.00 78.75 73 ARG A N 1
ATOM 593 C CA . ARG A 1 73 ? 18.731 1.321 -0.767 1.00 78.75 73 ARG A CA 1
ATOM 594 C C . ARG A 1 73 ? 19.278 2.590 -1.403 1.00 78.75 73 ARG A C 1
ATOM 596 O O . ARG A 1 73 ? 19.828 2.532 -2.498 1.00 78.75 73 ARG A O 1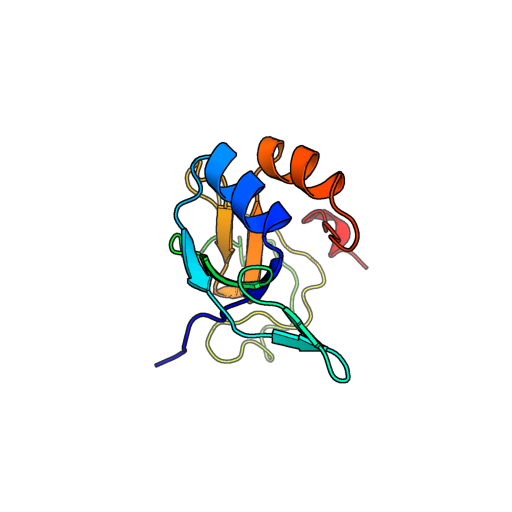
ATOM 603 N N . ASP A 1 74 ? 19.096 3.709 -0.704 1.00 79.19 74 ASP A N 1
ATOM 604 C CA . ASP A 1 74 ? 19.574 5.033 -1.116 1.00 79.19 74 ASP A CA 1
ATOM 605 C C . ASP A 1 74 ? 19.199 5.360 -2.572 1.00 79.19 74 ASP A C 1
ATOM 607 O O . ASP A 1 74 ? 20.037 5.628 -3.430 1.00 79.19 74 ASP A O 1
ATOM 611 N N . VAL A 1 75 ? 17.897 5.252 -2.861 1.00 81.88 75 VAL A N 1
ATOM 612 C CA . VAL A 1 75 ? 17.331 5.507 -4.189 1.00 81.88 75 VAL A CA 1
ATOM 613 C C . VAL A 1 75 ? 17.267 7.015 -4.437 1.00 81.88 7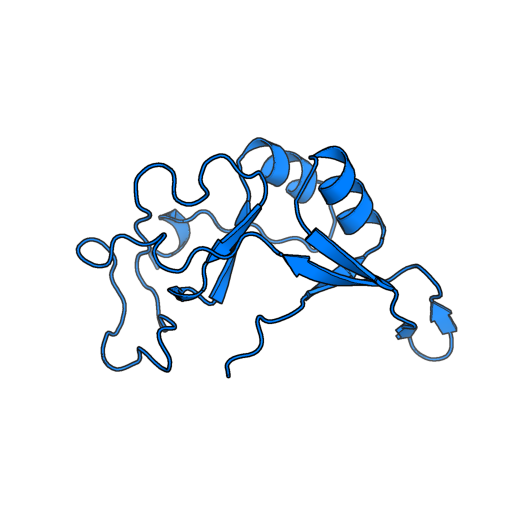5 VAL A C 1
ATOM 615 O O . VAL A 1 75 ? 16.377 7.683 -3.916 1.00 81.88 75 VAL A O 1
ATOM 618 N N . GLU A 1 76 ? 18.190 7.523 -5.254 1.00 82.94 76 GLU A N 1
ATOM 619 C CA . GLU A 1 76 ? 18.241 8.919 -5.727 1.00 82.94 76 GLU A CA 1
ATOM 620 C C . GLU A 1 76 ? 17.292 9.171 -6.906 1.00 82.94 76 GLU A C 1
ATOM 622 O O . GLU A 1 76 ? 16.900 10.296 -7.198 1.00 82.94 76 GLU A O 1
ATOM 627 N N . LYS A 1 77 ? 16.947 8.131 -7.667 1.00 86.62 77 LYS A N 1
ATOM 628 C CA . LYS A 1 77 ? 15.975 8.242 -8.755 1.00 86.62 77 LYS A CA 1
ATOM 629 C C . LYS A 1 77 ? 15.316 6.901 -8.991 1.00 86.62 77 LYS A C 1
ATOM 631 O O . LYS A 1 77 ? 15.990 5.940 -9.351 1.00 86.62 77 LYS A O 1
ATOM 636 N N . LEU A 1 78 ? 13.993 6.863 -8.870 1.00 88.06 78 LEU A N 1
ATOM 637 C CA . LEU A 1 78 ? 13.200 5.684 -9.189 1.00 88.06 78 LEU A CA 1
ATOM 638 C C . LEU A 1 78 ? 12.487 5.884 -10.527 1.00 88.06 78 LEU A C 1
ATOM 640 O O . LEU A 1 78 ? 11.637 6.764 -10.660 1.00 88.06 78 LEU A O 1
ATOM 644 N N . VAL A 1 79 ? 12.827 5.061 -11.514 1.00 90.00 79 VAL A N 1
ATOM 645 C CA . VAL A 1 79 ? 12.077 4.945 -12.767 1.00 90.00 79 VAL A CA 1
ATOM 646 C C . VAL A 1 79 ? 11.301 3.638 -12.713 1.00 90.00 79 VAL A C 1
ATOM 648 O O . VAL A 1 79 ? 11.872 2.587 -12.441 1.00 90.00 79 VAL A O 1
ATOM 651 N N . LEU A 1 80 ? 9.991 3.711 -12.929 1.00 90.56 80 LEU A N 1
ATOM 652 C CA . LEU A 1 80 ? 9.120 2.540 -12.986 1.00 90.56 80 LEU A CA 1
ATOM 653 C C . LEU A 1 80 ? 8.959 2.087 -14.439 1.00 90.56 80 LEU A C 1
ATOM 655 O O . LEU A 1 80 ? 9.031 2.910 -15.352 1.00 90.56 80 LEU A O 1
ATOM 659 N N . LYS A 1 81 ? 8.728 0.790 -14.639 1.00 91.12 81 LYS A N 1
ATOM 660 C CA . LYS A 1 81 ? 8.357 0.224 -15.940 1.00 91.12 81 LYS A CA 1
ATOM 661 C C . LYS A 1 81 ? 6.959 0.670 -16.362 1.00 91.12 81 LYS A C 1
ATOM 663 O O . LYS A 1 81 ? 6.196 1.205 -15.558 1.00 91.12 81 LYS A O 1
ATOM 668 N N . ASP A 1 82 ? 6.613 0.382 -17.612 1.00 87.62 82 ASP A N 1
ATOM 669 C CA . ASP A 1 82 ? 5.244 0.521 -18.098 1.00 87.62 82 ASP A CA 1
ATOM 670 C C . ASP A 1 82 ? 4.302 -0.407 -17.314 1.00 87.62 82 ASP A C 1
ATOM 672 O O . ASP A 1 82 ? 4.565 -1.602 -17.190 1.00 87.62 82 ASP A O 1
ATOM 676 N N . ASP A 1 83 ? 3.210 0.159 -16.790 1.00 88.00 83 ASP A N 1
ATOM 677 C CA . ASP A 1 83 ? 2.210 -0.527 -15.953 1.00 88.00 83 ASP A CA 1
ATOM 678 C C . ASP A 1 83 ? 2.818 -1.336 -14.782 1.00 88.00 83 ASP A C 1
ATOM 680 O O . ASP A 1 83 ? 2.639 -2.551 -14.686 1.00 88.00 83 ASP A O 1
ATOM 684 N N . PRO A 1 84 ? 3.521 -0.674 -13.841 1.00 89.44 84 PRO A N 1
ATOM 685 C CA . PRO A 1 84 ? 4.307 -1.346 -12.803 1.00 89.44 84 PRO A CA 1
ATOM 686 C C . PRO A 1 84 ? 3.449 -2.060 -11.747 1.00 89.44 84 PRO A C 1
ATOM 688 O O . PRO A 1 84 ? 3.994 -2.696 -10.854 1.00 89.44 84 PRO A O 1
ATOM 691 N N . MET A 1 85 ? 2.122 -1.911 -11.810 1.00 91.38 85 MET A N 1
ATOM 692 C CA . MET A 1 85 ? 1.148 -2.488 -10.880 1.00 91.38 85 MET A CA 1
ATOM 693 C C . MET A 1 85 ? 0.127 -3.392 -11.587 1.00 91.38 85 MET A C 1
ATOM 695 O O . MET A 1 85 ? -0.823 -3.838 -10.946 1.00 91.38 85 MET A O 1
ATOM 699 N N . GLY A 1 86 ? 0.251 -3.605 -12.904 1.00 87.75 86 GLY A N 1
ATOM 700 C CA . GLY A 1 86 ? -0.683 -4.430 -13.674 1.00 87.75 86 GLY A CA 1
ATOM 701 C C . GLY A 1 86 ? -2.145 -3.984 -13.547 1.00 87.75 86 GLY A C 1
ATOM 702 O O . GLY A 1 86 ? -3.040 -4.823 -13.441 1.00 87.75 86 GLY A O 1
ATOM 703 N N . ARG A 1 87 ? -2.401 -2.668 -13.505 1.00 87.00 87 ARG A N 1
ATOM 704 C CA . ARG A 1 87 ? -3.716 -2.036 -13.236 1.00 87.00 87 ARG A CA 1
ATOM 705 C C . ARG A 1 87 ? -4.331 -2.287 -11.852 1.00 87.00 87 ARG A C 1
ATOM 707 O O . ARG A 1 87 ? -5.459 -1.845 -11.621 1.00 87.00 87 ARG A O 1
ATOM 714 N N . ALA A 1 88 ? -3.641 -2.958 -10.931 1.00 93.44 88 ALA A N 1
ATOM 715 C CA . ALA A 1 88 ? -4.112 -3.083 -9.556 1.00 93.44 88 ALA A CA 1
ATOM 716 C C . ALA A 1 88 ? -4.187 -1.695 -8.888 1.00 93.44 88 ALA A C 1
ATOM 718 O O . ALA A 1 88 ? -3.395 -0.813 -9.218 1.00 93.44 88 ALA A O 1
ATOM 719 N N . PRO A 1 89 ? -5.106 -1.465 -7.937 1.00 95.75 89 PRO A N 1
ATOM 720 C CA . PRO A 1 89 ? -5.162 -0.203 -7.199 1.00 95.75 89 PRO A CA 1
ATOM 721 C C . PRO A 1 89 ? -3.992 -0.034 -6.222 1.00 95.75 89 PRO A C 1
ATOM 723 O O . PRO A 1 89 ? -3.595 1.092 -5.932 1.00 95.75 89 PRO A O 1
ATOM 726 N N . ILE A 1 90 ? -3.415 -1.143 -5.754 1.00 95.56 90 ILE A N 1
ATOM 727 C CA . ILE A 1 90 ? -2.315 -1.192 -4.793 1.00 95.56 90 ILE A CA 1
ATOM 728 C C . ILE A 1 90 ? -1.366 -2.344 -5.141 1.00 95.56 90 ILE A C 1
ATOM 730 O O . ILE A 1 90 ? -1.804 -3.397 -5.608 1.00 95.56 90 ILE A O 1
ATOM 734 N N . ALA A 1 91 ? -0.071 -2.152 -4.906 1.00 94.81 91 ALA A N 1
ATOM 735 C CA . ALA A 1 91 ? 0.939 -3.199 -5.017 1.00 94.81 91 ALA A CA 1
ATOM 736 C C . ALA A 1 91 ? 2.082 -2.964 -4.026 1.00 94.81 91 ALA A C 1
ATOM 738 O O . ALA A 1 91 ? 2.371 -1.828 -3.652 1.00 94.81 91 ALA A O 1
ATOM 739 N N . TYR A 1 92 ? 2.763 -4.029 -3.616 1.00 92.69 92 TYR A N 1
ATOM 740 C CA . TYR A 1 92 ? 4.031 -3.938 -2.902 1.00 92.69 92 TYR A CA 1
ATOM 741 C C . TYR A 1 92 ? 5.186 -4.154 -3.878 1.00 92.69 92 TYR A C 1
ATOM 743 O O . TYR A 1 92 ? 5.318 -5.227 -4.460 1.00 92.69 92 TYR A O 1
ATOM 751 N N . PHE A 1 93 ? 6.032 -3.140 -4.045 1.00 91.38 93 PHE A N 1
ATOM 752 C CA . PHE A 1 93 ? 7.246 -3.224 -4.850 1.00 91.38 93 PHE A CA 1
ATOM 753 C C . PHE A 1 93 ? 8.360 -3.811 -3.986 1.00 91.38 93 PHE A C 1
ATOM 755 O O . PHE A 1 93 ? 8.961 -3.097 -3.175 1.00 91.38 93 PHE A O 1
ATOM 762 N N . GLU A 1 94 ? 8.619 -5.112 -4.146 1.00 88.06 94 GLU A N 1
ATOM 763 C CA . GLU A 1 94 ? 9.564 -5.869 -3.310 1.00 88.06 94 GLU A CA 1
ATOM 764 C C . GLU A 1 94 ? 10.968 -5.274 -3.392 1.00 88.06 94 GLU A C 1
ATOM 766 O O . GLU A 1 94 ? 11.619 -5.074 -2.372 1.00 88.06 94 GLU A O 1
ATOM 771 N N . GLU A 1 95 ? 11.394 -4.884 -4.589 1.00 86.19 95 GLU A N 1
ATOM 772 C CA . GLU A 1 95 ? 12.723 -4.322 -4.817 1.00 86.19 95 GLU A CA 1
ATOM 773 C C . GLU A 1 95 ? 12.917 -2.908 -4.264 1.00 86.19 95 GLU A C 1
ATOM 775 O O . GLU A 1 95 ? 14.046 -2.483 -4.084 1.00 86.19 95 GLU A O 1
ATOM 780 N N . VAL A 1 96 ? 11.853 -2.159 -3.965 1.00 84.44 96 VAL A N 1
ATOM 781 C CA . VAL A 1 96 ? 11.954 -0.824 -3.334 1.00 84.44 96 VAL A CA 1
ATOM 782 C C . VAL A 1 96 ? 11.580 -0.895 -1.848 1.00 84.44 96 VAL A C 1
ATOM 784 O O . VAL A 1 96 ? 11.850 0.020 -1.068 1.00 84.44 96 VAL A O 1
ATOM 787 N N . GLY A 1 97 ? 10.923 -1.976 -1.427 1.00 85.50 97 GLY A N 1
ATOM 788 C CA . GLY A 1 97 ? 10.374 -2.122 -0.088 1.00 85.50 97 GLY A CA 1
ATOM 789 C C . GLY A 1 97 ? 9.285 -1.089 0.212 1.00 85.50 97 GLY A C 1
ATOM 790 O O . GLY A 1 97 ? 9.276 -0.484 1.293 1.00 85.50 97 GLY A O 1
ATOM 791 N N . ARG A 1 98 ? 8.409 -0.814 -0.761 1.00 87.56 98 ARG A N 1
ATOM 792 C CA . ARG A 1 98 ? 7.377 0.232 -0.677 1.00 87.56 98 ARG A CA 1
ATOM 793 C C . ARG A 1 98 ? 6.044 -0.245 -1.236 1.00 87.56 98 ARG A C 1
ATOM 795 O O . ARG A 1 98 ? 6.004 -1.042 -2.163 1.00 87.56 98 ARG A O 1
ATOM 802 N N . ILE A 1 99 ? 4.963 0.296 -0.682 1.00 91.62 99 ILE A N 1
ATOM 803 C CA . ILE A 1 99 ? 3.628 0.181 -1.266 1.00 91.62 99 ILE A CA 1
ATOM 804 C C . ILE A 1 99 ? 3.473 1.277 -2.320 1.00 91.62 99 ILE A C 1
ATOM 806 O O . ILE A 1 99 ? 3.740 2.447 -2.038 1.00 91.62 99 ILE A O 1
ATOM 810 N N . ALA A 1 100 ? 3.023 0.889 -3.504 1.00 93.00 100 ALA A N 1
ATOM 811 C CA . ALA A 1 100 ? 2.568 1.773 -4.559 1.00 93.00 100 ALA A CA 1
ATOM 812 C C . ALA A 1 100 ? 1.041 1.722 -4.655 1.00 93.00 100 ALA A C 1
ATOM 814 O O . ALA A 1 100 ? 0.421 0.689 -4.394 1.00 93.00 100 ALA A O 1
ATOM 815 N N . VAL A 1 101 ? 0.445 2.853 -5.015 1.00 94.88 101 VAL A N 1
ATOM 816 C CA . VAL A 1 101 ? -0.998 3.020 -5.202 1.00 94.88 101 VAL A CA 1
ATOM 817 C C . VAL A 1 101 ? -1.246 3.746 -6.518 1.00 94.88 101 VAL A C 1
ATOM 819 O O . VAL A 1 101 ? -0.405 4.536 -6.952 1.00 94.88 101 VAL A O 1
ATOM 822 N N . ASN A 1 102 ? -2.379 3.476 -7.159 1.00 93.75 102 ASN A N 1
ATOM 823 C CA . ASN A 1 102 ? -2.771 4.209 -8.357 1.00 93.75 102 ASN A CA 1
ATOM 824 C C . ASN A 1 102 ? -3.287 5.616 -7.997 1.00 93.75 102 ASN A C 1
ATOM 826 O O . ASN A 1 102 ? -3.478 5.946 -6.827 1.00 93.75 102 ASN A O 1
ATOM 830 N N . GLU A 1 103 ? -3.513 6.448 -9.012 1.00 91.94 103 GLU A N 1
ATOM 831 C CA . GLU A 1 103 ? -3.913 7.849 -8.830 1.00 91.94 103 GLU A CA 1
ATOM 832 C C . GLU A 1 103 ? -5.257 7.992 -8.099 1.00 91.94 103 GLU A C 1
ATOM 834 O O . GLU A 1 103 ? -5.343 8.732 -7.125 1.00 91.94 103 GLU A O 1
ATOM 839 N N . ALA A 1 104 ? -6.269 7.206 -8.480 1.00 93.94 104 ALA A N 1
ATOM 840 C CA . ALA A 1 104 ? -7.583 7.244 -7.836 1.00 93.94 104 ALA A CA 1
ATOM 841 C C . ALA A 1 104 ? -7.513 6.897 -6.337 1.00 93.94 104 ALA A C 1
ATOM 843 O O . ALA A 1 104 ? -8.126 7.566 -5.508 1.00 93.94 104 ALA A O 1
ATOM 844 N N . LEU A 1 105 ? -6.740 5.870 -5.969 1.00 95.44 105 LEU A N 1
ATOM 845 C CA . LEU A 1 105 ? -6.539 5.500 -4.571 1.00 95.44 105 LEU A CA 1
ATOM 846 C C . LEU A 1 105 ? -5.697 6.549 -3.828 1.00 95.44 105 LEU A C 1
ATOM 848 O O . LEU A 1 105 ? -5.955 6.837 -2.660 1.00 95.44 105 LEU A O 1
ATOM 852 N N . ALA A 1 106 ? -4.698 7.135 -4.491 1.00 94.31 106 ALA A N 1
ATOM 853 C CA . ALA A 1 106 ? -3.857 8.188 -3.932 1.00 94.31 106 ALA A CA 1
ATOM 854 C C . ALA A 1 106 ? -4.667 9.439 -3.551 1.00 94.31 106 ALA A C 1
ATOM 856 O O . ALA A 1 106 ? -4.480 9.968 -2.455 1.00 94.31 106 ALA A O 1
ATOM 857 N N . GLU A 1 107 ? -5.582 9.888 -4.414 1.00 94.56 107 GLU A N 1
ATOM 858 C CA . GLU A 1 107 ? -6.449 11.044 -4.153 1.00 94.56 107 GLU A CA 1
ATOM 859 C C . GLU A 1 107 ? -7.280 10.860 -2.879 1.00 94.56 107 GLU A C 1
ATOM 861 O O . GLU A 1 107 ? -7.278 11.725 -2.000 1.00 94.56 107 GLU A O 1
ATOM 866 N N . ASP A 1 108 ? -7.915 9.699 -2.727 1.00 95.44 108 ASP A N 1
ATOM 867 C CA . ASP A 1 108 ? -8.722 9.399 -1.546 1.00 95.44 108 ASP A CA 1
ATOM 868 C C . ASP A 1 108 ? -7.856 9.233 -0.288 1.00 95.44 108 ASP A C 1
ATOM 870 O O . ASP A 1 108 ? -8.204 9.718 0.794 1.00 95.44 108 ASP A O 1
ATOM 874 N N . LEU A 1 109 ? -6.693 8.582 -0.408 1.00 94.50 109 LEU A N 1
ATOM 875 C CA . LEU A 1 109 ? -5.753 8.413 0.702 1.00 94.50 109 LEU A CA 1
ATOM 876 C C . LEU A 1 109 ? -5.197 9.748 1.208 1.00 94.50 109 LEU A C 1
ATOM 878 O O . LEU A 1 109 ? -4.948 9.881 2.408 1.00 94.50 109 LEU A O 1
ATOM 882 N N . ALA A 1 110 ? -5.034 10.744 0.334 1.00 92.31 110 ALA A N 1
ATOM 883 C CA . ALA A 1 110 ? -4.570 12.080 0.706 1.00 92.31 110 ALA A CA 1
ATOM 884 C C . ALA A 1 110 ? -5.546 12.816 1.644 1.00 92.31 110 ALA A C 1
ATOM 886 O O . ALA A 1 110 ? -5.142 13.730 2.366 1.00 92.31 110 ALA A O 1
ATOM 887 N N . LEU A 1 111 ? -6.817 12.400 1.685 1.00 91.94 111 LEU A N 1
ATOM 888 C CA . LEU A 1 111 ? -7.825 12.937 2.604 1.00 91.94 111 LEU A CA 1
ATOM 889 C C . LEU A 1 111 ? -7.685 12.379 4.032 1.00 91.94 111 LEU A C 1
ATOM 891 O O . LEU A 1 111 ? -8.301 12.897 4.971 1.00 91.94 111 LEU A O 1
ATOM 895 N N . LEU A 1 112 ? -6.890 11.321 4.229 1.00 92.19 112 LEU A N 1
ATOM 896 C CA . LEU A 1 112 ? -6.624 10.744 5.543 1.00 92.19 112 LEU A CA 1
ATOM 897 C C . LEU A 1 112 ? -5.480 11.477 6.255 1.00 92.19 112 LEU A C 1
ATOM 899 O O . LEU A 1 112 ? -4.427 11.776 5.698 1.00 92.19 112 LEU A O 1
ATOM 903 N N . THR A 1 113 ? -5.653 11.720 7.554 1.00 85.88 113 THR A N 1
ATOM 904 C CA . THR A 1 113 ? -4.600 12.318 8.383 1.00 85.88 113 THR A CA 1
ATOM 905 C C . THR A 1 113 ? -3.444 11.338 8.584 1.00 85.88 113 THR A C 1
ATOM 907 O O . THR A 1 113 ? -3.663 10.179 8.929 1.00 85.88 113 THR A O 1
ATOM 910 N N . GLY A 1 114 ? -2.207 11.820 8.442 1.00 80.88 114 GLY A N 1
ATOM 911 C CA . GLY A 1 114 ? -1.002 11.029 8.716 1.00 80.88 114 GLY A CA 1
ATOM 912 C C . GLY A 1 114 ? -0.530 10.150 7.555 1.00 80.88 114 GLY A C 1
ATOM 913 O O . GLY A 1 114 ? 0.454 9.433 7.717 1.00 80.88 114 GLY A O 1
ATOM 914 N N . VAL A 1 115 ? -1.179 10.226 6.390 1.00 86.19 115 VAL A N 1
ATOM 915 C CA . VAL A 1 115 ? -0.692 9.603 5.155 1.00 86.19 115 VAL A CA 1
ATOM 916 C C . VAL A 1 115 ? 0.243 10.574 4.437 1.00 86.19 115 VAL A C 1
ATOM 918 O O . VAL A 1 115 ? -0.092 11.738 4.229 1.00 86.19 115 VAL A O 1
ATOM 921 N N . ARG A 1 116 ? 1.433 10.096 4.058 1.00 85.50 116 ARG A N 1
ATOM 922 C CA . ARG A 1 116 ? 2.380 10.836 3.218 1.00 85.50 116 ARG A CA 1
ATOM 923 C C . ARG A 1 116 ? 2.575 10.078 1.917 1.00 85.50 116 ARG A C 1
ATOM 925 O O . ARG A 1 116 ? 3.194 9.018 1.909 1.00 85.50 116 ARG A O 1
ATOM 932 N N . LEU A 1 117 ? 2.070 10.653 0.835 1.00 86.00 117 LEU A N 1
ATOM 933 C CA . LEU A 1 117 ? 2.306 10.163 -0.515 1.00 86.00 117 LEU A CA 1
ATOM 934 C C . LEU A 1 117 ? 3.591 10.789 -1.053 1.00 86.00 117 LEU A C 1
ATOM 936 O O . LEU A 1 117 ? 3.903 11.948 -0.768 1.00 86.00 117 LEU A O 1
ATOM 940 N N . VAL A 1 118 ? 4.361 9.996 -1.786 1.00 84.81 118 VAL A N 1
ATOM 941 C CA . VAL A 1 118 ? 5.606 10.427 -2.420 1.00 84.81 118 VAL A CA 1
ATOM 942 C C . VAL A 1 118 ? 5.477 10.088 -3.889 1.00 84.81 118 VAL A C 1
ATOM 944 O O . VAL A 1 118 ? 5.323 8.920 -4.241 1.00 84.81 118 VAL A O 1
ATOM 947 N N . GLU A 1 119 ? 5.519 11.105 -4.744 1.00 82.44 119 GLU A N 1
ATOM 948 C CA . GLU A 1 119 ? 5.588 10.859 -6.178 1.00 82.44 119 GLU A CA 1
ATOM 949 C C . GLU A 1 119 ? 6.892 10.121 -6.509 1.00 82.44 119 GLU A C 1
ATOM 951 O O . GLU A 1 119 ? 7.940 10.478 -5.966 1.00 82.44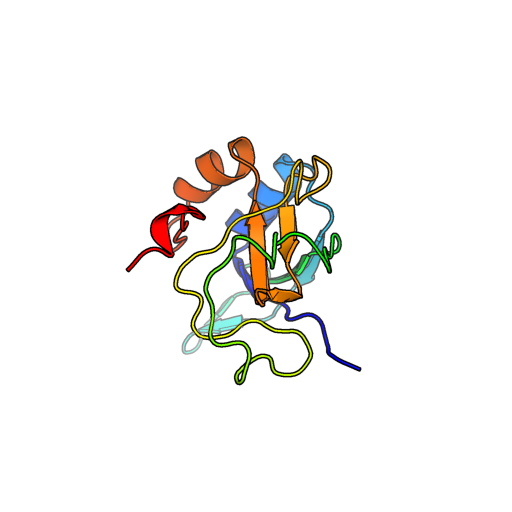 119 GLU A O 1
ATOM 956 N N . PRO A 1 120 ? 6.891 9.166 -7.453 1.00 73.50 120 PRO A N 1
ATOM 957 C CA . PRO A 1 120 ? 8.125 8.520 -7.904 1.00 73.50 120 PRO A CA 1
ATOM 958 C C . PRO A 1 120 ? 9.197 9.522 -8.370 1.00 73.50 120 PRO A C 1
ATOM 960 O O . PRO A 1 120 ? 10.392 9.302 -8.195 1.00 73.50 120 PRO A O 1
ATOM 963 N N . LYS A 1 121 ? 8.774 10.676 -8.903 1.00 72.19 121 LYS A N 1
ATOM 964 C CA . LYS A 1 121 ? 9.669 11.769 -9.312 1.00 72.19 121 LYS A CA 1
ATOM 965 C C . LYS A 1 121 ? 10.315 12.496 -8.132 1.00 72.19 121 LYS A C 1
ATOM 967 O O . LYS A 1 121 ? 11.389 13.051 -8.299 1.00 72.19 121 LYS A O 1
ATOM 972 N N . ALA A 1 122 ? 9.706 12.474 -6.948 1.00 66.31 122 ALA A N 1
ATOM 973 C CA . ALA A 1 122 ? 10.227 13.143 -5.758 1.00 66.31 122 ALA A CA 1
ATOM 974 C C . ALA A 1 122 ? 11.411 12.406 -5.106 1.00 66.31 122 ALA A C 1
ATOM 976 O O . ALA A 1 122 ? 11.981 12.919 -4.147 1.00 66.31 122 ALA A O 1
ATOM 977 N N . PHE A 1 123 ? 11.799 11.230 -5.617 1.00 62.03 123 PHE A N 1
ATOM 978 C CA . PHE A 1 123 ? 13.032 10.556 -5.204 1.00 62.03 123 PHE A CA 1
ATOM 979 C C . PHE A 1 123 ? 14.294 11.303 -5.662 1.00 62.03 123 PHE A C 1
ATOM 981 O O . PHE A 1 123 ? 15.352 11.043 -5.110 1.00 62.03 123 PHE A O 1
ATOM 988 N N . THR A 1 124 ? 14.182 12.259 -6.597 1.00 48.53 124 THR A N 1
ATOM 989 C CA . THR A 1 124 ? 15.291 13.129 -7.008 1.00 48.53 124 THR A CA 1
ATOM 990 C C . THR A 1 124 ? 15.589 14.175 -5.931 1.00 48.53 124 THR A C 1
ATOM 992 O O . THR A 1 124 ? 14.999 15.259 -5.941 1.00 48.53 124 THR A O 1
ATOM 995 N N . SER A 1 125 ? 16.488 13.876 -4.997 1.00 39.69 125 SER A N 1
ATOM 996 C CA . SER A 1 125 ? 17.063 14.882 -4.092 1.00 39.69 125 SER A CA 1
ATOM 997 C C . SER A 1 125 ? 18.572 14.781 -4.041 1.00 39.69 125 SER A C 1
ATOM 999 O O . SER A 1 125 ? 19.034 13.668 -3.710 1.00 39.69 125 SER A O 1
#

Sequence (125 aa):
MMTVPFYVVSRRFVELLVSHNCDCEYLPLEATYKRKVLLGEFFALNVLNIEKSAADLDHSIFDRRLLEFGLMRDVEKLVLKDDPMGRAPIAYFEEVGRIAVNEALAEDLALLTGVRLVEPKAFTS

Foldseek 3Di:
DDDQAWDKDFPVLVVLCVVLVFPKDWAWDFDDDPHDTDGRGITGIDRPAEQAAFWDPVPWDAPPVPCDPLATDLTQATHTDDPSRVPGQWYQHPNPSDIDGDPVSVVVQVPDPPDDDDDNGNSND